Protein AF-A0A3C1LC84-F1 (afdb_monomer)

Nearest PDB structures (foldseek):
  8ove-assembly1_A1  TM=2.161E-01  e=8.075E+00  Trypanosoma brucei brucei

Solvent-accessible surface area (backbone atoms only — not comparable to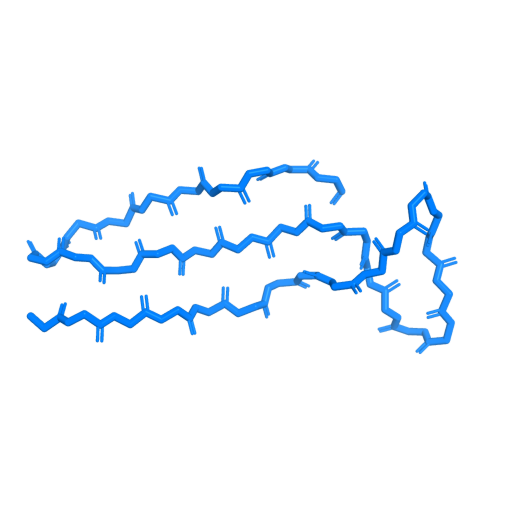 full-atom values): 2195 Å² total; per-residue (Å²): 103,79,49,77,47,79,75,22,79,25,73,99,48,69,55,93,95,30,39,20,40,19,32,39,39,34,47,78,90,40,80,42,78,46,71,81,81

Sequence (37 aa):
MFGVTILGNNSAIPAYDRHPTAQVVTLNEQLFLIDCG

Radius of gyration: 10.99 Å; Cα contacts (8 Å, |Δi|>4): 77; chains: 1; bounding box: 25×13×29 Å

Foldseek 3Di:
DWDKDWPFDDPPCDDPNGDHGWMWIADPNDTDIDDDD

pLDDT: mean 97.26, std 2.19, range [86.44, 98.69]

Secondary structure (DSSP, 8-state):
-EEEEEEE-BSSS-BTTBPBSEEEEEETTEEEEE---

Mean predicted aligned error: 2.16 Å

Structure (mmCIF, N/CA/C/O backbone):
data_AF-A0A3C1LC84-F1
#
_entry.id   AF-A0A3C1LC84-F1
#
loop_
_atom_site.group_PDB
_atom_site.id
_atom_site.type_symbol
_atom_site.label_atom_id
_atom_site.label_alt_id
_atom_site.label_comp_id
_atom_site.label_asym_id
_atom_site.label_entity_id
_atom_site.label_seq_id
_atom_site.pdbx_PDB_ins_code
_atom_site.Cartn_x
_atom_site.Cartn_y
_atom_site.Cartn_z
_atom_site.occupancy
_atom_site.B_iso_or_equiv
_atom_site.auth_seq_id
_atom_site.auth_comp_id
_atom_site.auth_asym_id
_atom_site.auth_atom_id
_atom_site.pdbx_PDB_model_num
ATOM 1 N N . MET A 1 1 ? -11.627 -5.536 15.469 1.00 86.44 1 MET A N 1
ATOM 2 C CA . MET A 1 1 ? -10.975 -6.510 14.562 1.00 86.44 1 MET A CA 1
ATOM 3 C C . MET A 1 1 ? -9.759 -5.843 13.937 1.00 86.44 1 MET A C 1
ATOM 5 O O . MET A 1 1 ? -9.842 -4.656 13.647 1.00 86.44 1 MET A O 1
ATOM 9 N N . PHE A 1 2 ? -8.645 -6.562 13.816 1.00 97.75 2 PHE A N 1
ATOM 10 C CA . PHE A 1 2 ? -7.434 -6.089 13.139 1.00 97.75 2 PHE A CA 1
ATOM 11 C C . PHE A 1 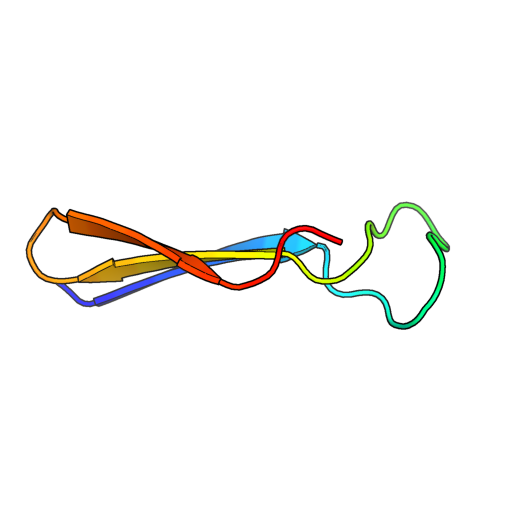2 ? -7.420 -6.618 11.701 1.00 97.75 2 PHE A C 1
ATOM 13 O O . PHE A 1 2 ? -7.754 -7.784 11.485 1.00 97.75 2 PHE A O 1
ATOM 20 N N . GLY A 1 3 ? -7.041 -5.783 10.736 1.00 98.38 3 GLY A N 1
ATOM 21 C CA . GLY A 1 3 ? -6.911 -6.165 9.332 1.00 98.38 3 GLY A CA 1
ATOM 22 C C . GLY A 1 3 ? -5.907 -5.289 8.591 1.00 98.38 3 GLY A C 1
ATOM 23 O O . GLY A 1 3 ? -5.659 -4.151 8.987 1.00 98.38 3 GLY A O 1
ATOM 24 N N . VAL A 1 4 ? -5.338 -5.822 7.511 1.00 98.31 4 VAL A N 1
ATOM 25 C CA . VAL A 1 4 ? -4.409 -5.099 6.635 1.00 98.31 4 VAL A CA 1
ATOM 26 C C . VAL A 1 4 ? -4.860 -5.279 5.193 1.00 98.31 4 VAL A C 1
ATOM 28 O O . VAL A 1 4 ? -4.960 -6.406 4.710 1.00 98.31 4 VAL A O 1
ATOM 31 N N . THR A 1 5 ? -5.088 -4.166 4.505 1.00 98.44 5 THR A N 1
ATOM 32 C CA . THR A 1 5 ? -5.310 -4.126 3.059 1.00 98.44 5 THR A CA 1
ATOM 33 C C . THR A 1 5 ? -4.046 -3.605 2.395 1.00 98.44 5 THR A C 1
ATOM 35 O O . THR A 1 5 ? -3.598 -2.496 2.687 1.00 98.44 5 THR A O 1
ATOM 38 N N . ILE A 1 6 ? -3.466 -4.402 1.500 1.00 98.25 6 ILE A N 1
ATOM 39 C CA . ILE A 1 6 ? -2.274 -4.025 0.737 1.00 98.25 6 ILE A CA 1
ATOM 40 C C . ILE A 1 6 ? -2.728 -3.306 -0.533 1.00 98.25 6 ILE A C 1
ATOM 42 O O . ILE A 1 6 ? -3.379 -3.916 -1.377 1.00 98.25 6 ILE A O 1
ATOM 46 N N . LEU A 1 7 ? -2.384 -2.023 -0.660 1.00 98.19 7 LEU A N 1
ATOM 47 C CA . LEU A 1 7 ? -2.641 -1.225 -1.865 1.00 98.19 7 LEU A CA 1
ATOM 48 C C . LEU A 1 7 ? -1.431 -1.243 -2.809 1.00 98.19 7 LEU A C 1
ATOM 50 O O . LEU A 1 7 ? -1.587 -1.301 -4.027 1.00 98.19 7 LEU A O 1
ATOM 54 N N . GLY A 1 8 ? -0.225 -1.278 -2.242 1.00 98.19 8 GLY A N 1
ATOM 55 C CA . GLY A 1 8 ? 1.014 -1.472 -2.981 1.00 98.19 8 GLY A CA 1
ATOM 56 C C . GLY A 1 8 ? 2.103 -2.112 -2.125 1.00 98.19 8 GLY A C 1
ATOM 57 O O . GLY A 1 8 ? 2.057 -2.082 -0.891 1.00 98.19 8 GLY A O 1
ATOM 58 N N . ASN A 1 9 ? 3.041 -2.788 -2.784 1.00 97.56 9 ASN A N 1
ATOM 59 C CA . ASN A 1 9 ? 4.037 -3.650 -2.140 1.00 97.56 9 ASN A CA 1
ATOM 60 C C . ASN A 1 9 ? 5.381 -3.694 -2.878 1.00 97.56 9 ASN A C 1
ATOM 62 O O . ASN A 1 9 ? 6.168 -4.621 -2.661 1.00 97.56 9 ASN A O 1
ATOM 66 N N . ASN A 1 10 ? 5.635 -2.739 -3.772 1.00 98.06 10 ASN A N 1
ATOM 67 C CA . ASN A 1 10 ? 6.898 -2.665 -4.482 1.00 98.06 10 ASN A CA 1
ATOM 68 C C . ASN A 1 10 ? 7.828 -1.611 -3.878 1.00 98.06 10 ASN A C 1
ATOM 70 O O . ASN A 1 10 ? 7.397 -0.564 -3.406 1.00 98.06 10 ASN A O 1
ATOM 74 N N . SE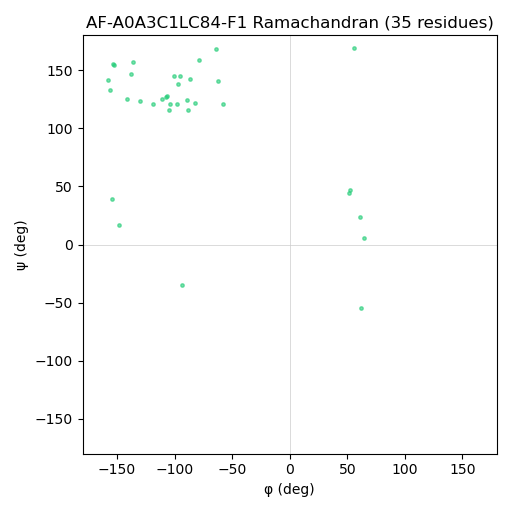R A 1 11 ? 9.128 -1.890 -3.903 1.00 97.19 11 SER A N 1
ATOM 75 C CA . SER A 1 11 ? 10.138 -0.953 -3.412 1.00 97.19 11 SER A CA 1
ATOM 76 C C . SER A 1 11 ? 10.557 0.020 -4.513 1.00 97.19 11 SER A C 1
ATOM 78 O O . SER A 1 11 ? 10.716 -0.389 -5.662 1.00 97.19 11 SER A O 1
ATOM 80 N N . ALA A 1 12 ? 10.800 1.276 -4.131 1.00 95.06 12 ALA A N 1
ATOM 81 C CA . ALA A 1 12 ? 11.343 2.375 -4.936 1.00 95.06 12 ALA A CA 1
ATOM 82 C C . ALA A 1 12 ? 10.510 2.826 -6.154 1.00 95.06 12 ALA A C 1
ATOM 84 O O . ALA A 1 12 ? 10.215 4.011 -6.266 1.00 95.06 12 ALA A O 1
ATOM 85 N N . ILE A 1 13 ? 10.150 1.924 -7.067 1.00 95.38 13 ILE A N 1
ATOM 86 C CA . ILE A 1 13 ? 9.452 2.226 -8.325 1.00 95.38 13 ILE A CA 1
ATOM 87 C C . ILE A 1 13 ? 8.323 1.221 -8.581 1.00 95.38 13 ILE A C 1
ATOM 89 O O . ILE A 1 13 ? 8.399 0.095 -8.093 1.00 95.38 13 ILE A O 1
ATOM 93 N N . PRO A 1 14 ? 7.295 1.556 -9.377 1.00 97.38 14 PRO A N 1
ATOM 94 C CA . PRO A 1 14 ? 6.326 0.569 -9.849 1.00 97.38 14 PRO A CA 1
ATOM 95 C C . PRO A 1 14 ? 6.997 -0.509 -10.717 1.00 97.38 14 PRO A C 1
ATOM 97 O O . PRO A 1 14 ? 7.871 -0.197 -11.526 1.00 97.38 14 PRO A O 1
ATOM 100 N N . ALA A 1 15 ? 6.594 -1.776 -10.578 1.00 96.81 15 ALA A N 1
ATOM 101 C CA . ALA A 1 15 ? 7.066 -2.852 -11.459 1.00 96.81 15 ALA A CA 1
ATOM 102 C C . ALA A 1 15 ? 6.109 -4.047 -11.484 1.00 96.81 15 ALA A C 1
ATOM 104 O O . ALA A 1 15 ? 5.621 -4.471 -10.439 1.00 96.81 15 ALA A O 1
ATOM 105 N N . TYR A 1 16 ? 5.928 -4.649 -12.664 1.00 95.62 16 TYR A N 1
ATOM 106 C CA . TYR A 1 16 ? 5.111 -5.857 -12.858 1.00 95.62 16 TYR A CA 1
ATOM 107 C C . TYR A 1 16 ? 3.693 -5.724 -12.278 1.00 95.62 16 TYR A C 1
ATOM 109 O O . TYR A 1 16 ? 3.243 -6.601 -11.549 1.00 95.62 16 TYR A O 1
ATOM 117 N N . ASP A 1 17 ? 3.030 -4.599 -12.562 1.00 94.06 17 ASP A N 1
ATOM 118 C CA . ASP A 1 17 ? 1.691 -4.274 -12.040 1.00 94.06 17 ASP A CA 1
ATOM 119 C C . ASP A 1 17 ? 1.616 -4.180 -10.499 1.00 94.06 17 ASP A C 1
ATOM 121 O O . ASP A 1 17 ? 0.568 -4.339 -9.879 1.00 94.06 17 ASP A O 1
ATOM 125 N N . ARG A 1 18 ? 2.758 -3.910 -9.853 1.00 97.31 18 ARG A N 1
ATOM 126 C CA . ARG A 1 18 ? 2.842 -3.608 -8.422 1.00 97.31 18 ARG A CA 1
ATOM 127 C C . ARG A 1 18 ? 3.142 -2.133 -8.211 1.00 97.31 18 ARG A C 1
ATOM 129 O O . ARG A 1 18 ? 4.131 -1.612 -8.733 1.00 97.31 18 ARG A O 1
ATOM 136 N N . HIS A 1 19 ? 2.305 -1.498 -7.404 1.00 97.94 19 HIS A N 1
ATOM 137 C CA . HIS A 1 19 ? 2.456 -0.116 -6.958 1.00 97.94 19 HIS A CA 1
ATOM 138 C C . HIS A 1 19 ? 3.490 -0.012 -5.826 1.00 97.94 19 HIS A C 1
ATOM 140 O O . HIS A 1 19 ? 3.763 -1.028 -5.164 1.00 97.94 19 HIS A O 1
ATOM 146 N N . PRO A 1 20 ? 4.072 1.176 -5.582 1.00 98.19 20 PRO A N 1
ATOM 147 C CA . PRO A 1 20 ? 4.954 1.378 -4.442 1.00 98.19 20 PRO A CA 1
ATOM 148 C C . PRO A 1 20 ? 4.206 1.211 -3.107 1.00 98.19 20 PRO A C 1
ATOM 150 O O . PRO A 1 20 ? 2.991 1.038 -3.073 1.00 98.19 20 PRO A O 1
ATOM 153 N N . THR A 1 21 ? 4.937 1.133 -1.997 1.00 98.38 21 THR A N 1
ATOM 154 C CA . THR A 1 21 ? 4.373 0.755 -0.692 1.00 98.38 21 THR A CA 1
ATOM 155 C C . THR A 1 21 ? 3.232 1.678 -0.242 1.00 98.38 21 THR A C 1
ATOM 157 O O . THR A 1 21 ? 3.433 2.873 -0.033 1.00 98.38 21 THR A O 1
ATOM 160 N N . ALA A 1 22 ? 2.054 1.089 -0.022 1.00 98.56 22 ALA A N 1
ATOM 161 C CA . ALA A 1 22 ? 0.923 1.721 0.654 1.00 98.56 22 ALA A CA 1
ATOM 162 C C . ALA A 1 22 ? 0.008 0.646 1.261 1.00 98.56 22 ALA A C 1
ATOM 164 O O . ALA A 1 22 ? -0.342 -0.341 0.596 1.00 98.56 22 ALA A O 1
ATOM 165 N N . GLN A 1 23 ? -0.393 0.812 2.522 1.00 98.62 23 GLN A N 1
ATOM 166 C CA . GLN A 1 23 ? -1.301 -0.111 3.207 1.00 98.62 23 GLN A CA 1
ATOM 167 C C . GLN A 1 23 ? -2.351 0.629 4.026 1.00 98.62 23 GLN A C 1
ATOM 169 O O . GLN A 1 23 ? -2.085 1.664 4.630 1.00 98.62 23 GLN A O 1
ATOM 174 N N . VAL A 1 24 ? -3.541 0.039 4.112 1.00 98.69 24 VAL A N 1
ATOM 175 C CA . VAL A 1 24 ? -4.571 0.466 5.060 1.00 98.69 24 VAL A CA 1
ATOM 176 C C . VAL A 1 24 ? -4.638 -0.545 6.192 1.00 98.69 24 VAL A C 1
ATOM 178 O O . VAL A 1 24 ? -5.004 -1.704 5.985 1.00 98.69 24 VAL A O 1
ATOM 181 N N . VAL A 1 25 ? -4.306 -0.102 7.400 1.00 98.62 25 VAL A N 1
ATOM 182 C CA . VAL A 1 25 ? -4.519 -0.870 8.626 1.00 98.62 25 VAL A CA 1
ATOM 183 C C . VAL A 1 25 ? -5.906 -0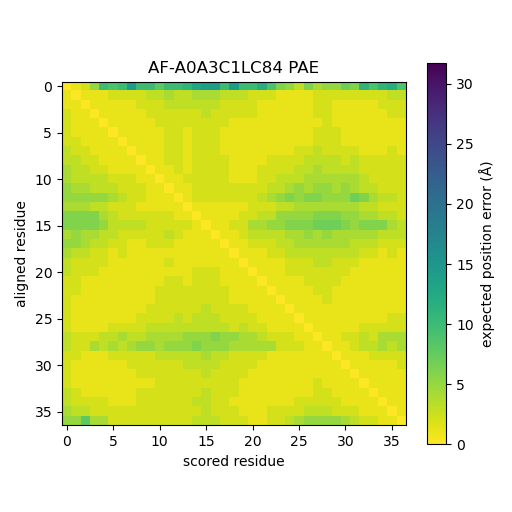.542 9.162 1.00 98.62 25 VAL A C 1
ATOM 185 O O . VAL A 1 25 ? -6.234 0.617 9.399 1.00 98.62 25 VAL A O 1
ATOM 188 N N . THR A 1 26 ? -6.724 -1.571 9.360 1.00 98.62 26 THR A N 1
ATOM 189 C CA . THR A 1 26 ? -8.006 -1.467 10.061 1.00 98.62 26 THR A CA 1
ATOM 190 C C . THR A 1 26 ? -7.810 -1.910 11.502 1.00 98.62 26 THR A C 1
ATOM 192 O O . THR A 1 26 ? -7.413 -3.051 11.751 1.00 98.62 26 THR A O 1
ATOM 195 N N . LEU A 1 27 ? -8.104 -1.033 12.456 1.00 98.38 27 LEU A N 1
ATOM 196 C CA . LEU A 1 27 ? -8.057 -1.344 13.881 1.00 98.38 27 LEU A CA 1
ATOM 197 C C . LEU A 1 27 ? -9.223 -0.653 14.580 1.00 98.38 27 LEU A C 1
ATOM 199 O O . LEU A 1 27 ? -9.374 0.556 14.477 1.00 98.38 27 LEU A O 1
ATOM 203 N N . ASN A 1 28 ? -10.039 -1.421 15.306 1.00 96.81 28 ASN A N 1
ATOM 204 C CA . ASN A 1 28 ? -11.195 -0.900 16.051 1.00 96.81 28 ASN A CA 1
ATOM 205 C C . ASN A 1 28 ? -12.119 -0.018 15.186 1.00 96.81 28 ASN A C 1
ATOM 207 O O 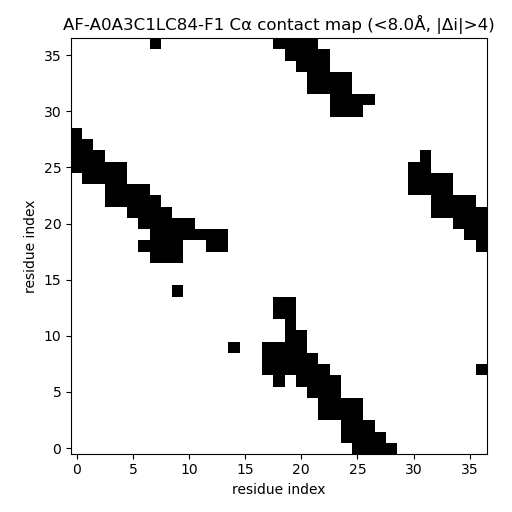. ASN A 1 28 ? -12.513 1.060 15.611 1.00 96.81 28 ASN A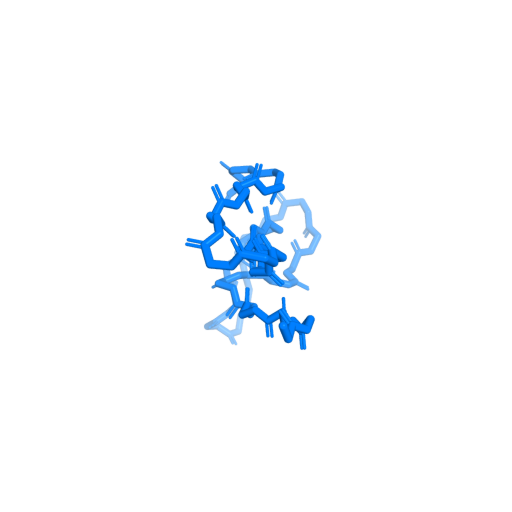 O 1
ATOM 211 N N . GLU A 1 29 ? -12.413 -0.477 13.960 1.00 95.44 29 GLU A N 1
ATOM 212 C CA . GLU A 1 29 ? -13.244 0.228 12.957 1.00 95.44 29 GLU A CA 1
ATOM 213 C C . GLU A 1 29 ? -12.655 1.550 12.439 1.00 95.44 29 GLU A C 1
ATOM 215 O O . GLU A 1 29 ? -13.274 2.240 11.634 1.00 95.44 29 GLU A O 1
ATOM 220 N N . GLN A 1 30 ? -11.426 1.879 12.835 1.00 98.06 30 GLN A N 1
ATOM 221 C CA . GLN A 1 30 ? -10.668 2.999 12.299 1.00 98.06 30 GLN A CA 1
ATOM 222 C C . GLN A 1 30 ? -9.736 2.525 11.186 1.00 98.06 30 GLN A C 1
ATOM 224 O O . GLN A 1 30 ? -9.187 1.420 11.239 1.00 98.06 30 GLN A O 1
ATOM 229 N N . LEU A 1 31 ? -9.556 3.386 10.186 1.00 98.62 31 LEU A N 1
ATOM 230 C CA . LEU A 1 31 ? -8.659 3.167 9.058 1.00 98.62 31 LEU A CA 1
ATOM 231 C C . LEU A 1 31 ? -7.428 4.060 9.211 1.00 98.62 31 LEU A C 1
ATOM 233 O O . LEU A 1 31 ? -7.551 5.274 9.366 1.00 98.62 31 LEU A O 1
ATOM 237 N N . PHE A 1 32 ? -6.250 3.453 9.123 1.00 98.56 32 PHE A N 1
ATOM 238 C CA . PHE A 1 32 ? -4.961 4.131 9.163 1.00 98.56 32 PHE A CA 1
ATOM 239 C C . PHE A 1 32 ? -4.232 3.869 7.849 1.00 98.56 32 PHE A C 1
ATOM 241 O O . PHE A 1 32 ? -3.979 2.713 7.511 1.00 98.56 32 PHE A O 1
ATOM 248 N N . LEU A 1 33 ? -3.900 4.928 7.112 1.00 98.62 33 LEU A N 1
ATOM 249 C CA . LEU A 1 33 ? -3.029 4.828 5.945 1.00 98.62 33 LEU A CA 1
ATOM 250 C C . LEU A 1 33 ? -1.572 4.826 6.418 1.00 98.62 33 LEU A C 1
ATOM 252 O O . LEU A 1 33 ? -1.141 5.759 7.097 1.00 98.62 33 LEU A O 1
ATOM 256 N N . ILE A 1 34 ? -0.842 3.772 6.070 1.00 98.56 34 ILE A N 1
ATOM 257 C CA . ILE A 1 34 ? 0.591 3.627 6.307 1.00 98.56 34 ILE A CA 1
ATOM 258 C C . ILE A 1 34 ? 1.284 3.695 4.949 1.00 98.56 34 ILE A C 1
ATOM 260 O O . ILE A 1 34 ? 0.940 2.931 4.044 1.00 98.56 34 ILE A O 1
ATOM 264 N N . ASP A 1 35 ? 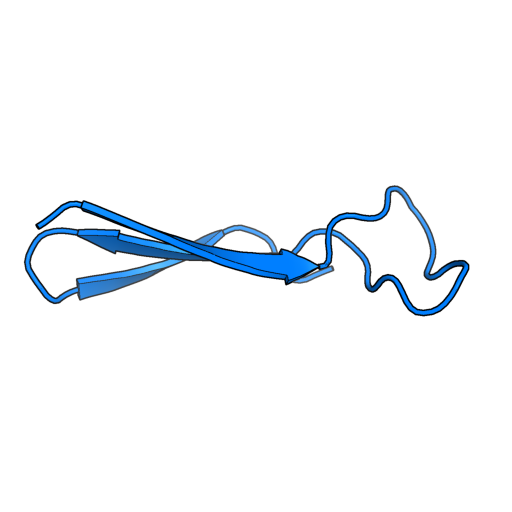2.239 4.618 4.838 1.00 98.12 35 ASP A N 1
ATOM 265 C CA . ASP A 1 35 ? 2.873 5.045 3.589 1.00 98.12 35 A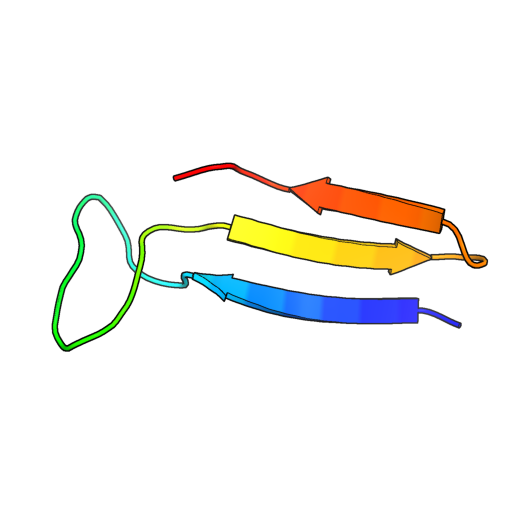SP A CA 1
ATOM 266 C C . ASP A 1 35 ? 1.885 5.541 2.512 1.00 98.12 35 ASP A C 1
ATOM 268 O O . ASP A 1 35 ? 0.661 5.465 2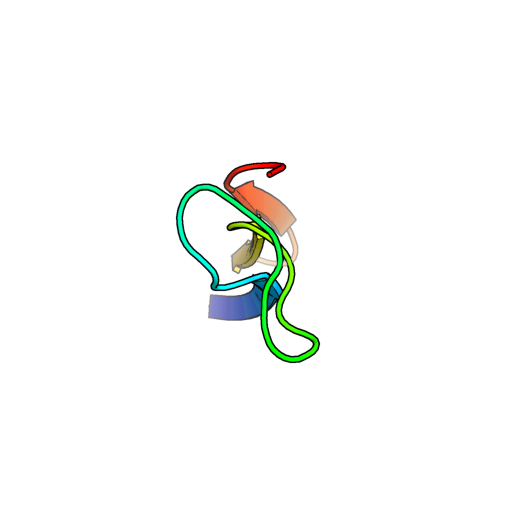.635 1.00 98.12 35 ASP A O 1
ATOM 272 N N . CYS A 1 36 ? 2.429 6.141 1.457 1.00 96.62 36 CYS A N 1
ATOM 273 C CA . CYS A 1 36 ? 1.666 6.661 0.320 1.00 96.62 36 CYS A CA 1
ATOM 274 C C . CYS A 1 36 ? 2.519 6.718 -0.955 1.00 96.62 36 CYS A C 1
ATOM 276 O O . CYS A 1 36 ? 2.459 7.696 -1.704 1.00 96.62 36 CYS A O 1
ATOM 278 N N . GLY A 1 37 ? 3.360 5.695 -1.143 1.00 94.69 37 GLY A N 1
ATOM 279 C CA . GLY A 1 37 ? 4.205 5.554 -2.326 1.00 94.69 37 GLY A CA 1
ATOM 280 C C . GLY A 1 37 ? 3.416 5.244 -3.590 1.00 94.69 37 GLY A C 1
ATOM 281 O O . GLY A 1 37 ? 2.385 4.543 -3.502 1.00 94.69 37 GLY A O 1
#